Protein AF-A0A7M2YUM3-F1 (afdb_monomer)

pLDDT: mean 71.22, std 18.11, range [39.16, 93.44]

Radius of gyration: 15.23 Å; Cα contacts (8 Å, |Δi|>4): 79; chains: 1; bounding box: 42×23×48 Å

Solvent-accessible surface area (backbone atoms only — not comparable to full-atom values): 5029 Å² total; per-residue (Å²): 133,81,63,71,53,77,86,68,82,100,56,84,78,57,70,68,49,50,50,46,44,34,70,76,30,76,91,68,52,63,44,81,64,37,43,74,41,45,77,82,70,48,88,84,53,62,52,64,93,36,50,42,84,38,51,50,68,61,51,52,50,51,54,56,50,53,58,50,53,58,53,61,71,67,65,80,79,75,134

Sequence (79 aa):
MWPTALRHGGTFSIPRSHAVWNETHPNDVVQPGEHVHHENGIRDDDRAENLRRMDAAEHEGMHGRAARRSRDAAGRFAA

Structure (mmCIF, N/CA/C/O backbone):
data_AF-A0A7M2YUM3-F1
#
_entry.id   AF-A0A7M2YUM3-F1
#
loop_
_atom_site.group_PDB
_atom_site.id
_atom_site.type_symbol
_atom_site.label_atom_id
_atom_site.label_alt_id
_atom_site.label_comp_id
_atom_site.label_asym_id
_atom_site.label_entity_id
_atom_site.label_seq_id
_atom_site.pdbx_PDB_ins_code
_atom_site.Cartn_x
_atom_site.Cartn_y
_atom_site.Cartn_z
_atom_site.occupancy
_atom_site.B_iso_or_equiv
_atom_site.auth_seq_id
_atom_site.auth_comp_id
_atom_site.auth_asym_id
_atom_site.auth_atom_id
_atom_site.pdbx_PDB_model_num
ATOM 1 N N . MET A 1 1 ? -16.732 0.664 8.774 1.00 44.38 1 MET A N 1
ATOM 2 C CA . MET A 1 1 ? -16.355 0.487 7.355 1.00 44.38 1 MET A CA 1
ATOM 3 C C . MET A 1 1 ? -14.952 1.056 7.223 1.00 44.38 1 MET A C 1
ATOM 5 O O . MET A 1 1 ? -14.790 2.246 7.452 1.00 44.38 1 MET A O 1
ATOM 9 N N . TRP A 1 2 ? -13.939 0.208 7.041 1.00 50.38 2 TRP A N 1
ATOM 10 C CA . TRP A 1 2 ? -12.533 0.633 7.003 1.00 50.38 2 TRP A CA 1
ATOM 11 C C . TRP A 1 2 ? -12.295 1.425 5.710 1.00 50.38 2 TRP A C 1
ATOM 13 O O . TRP A 1 2 ? -12.790 0.978 4.670 1.00 50.38 2 TRP A O 1
ATOM 23 N N . PRO A 1 3 ? -11.630 2.596 5.746 1.00 49.41 3 PRO A N 1
ATOM 24 C CA . PRO A 1 3 ? -11.515 3.464 4.582 1.00 49.41 3 PRO A CA 1
ATOM 25 C C . PRO A 1 3 ? -10.725 2.728 3.502 1.00 49.41 3 PRO A C 1
ATOM 27 O O . PRO A 1 3 ? -9.512 2.572 3.568 1.00 49.41 3 PRO A O 1
ATOM 30 N N . THR A 1 4 ? -11.436 2.197 2.513 1.00 57.38 4 THR A N 1
ATOM 31 C CA . THR A 1 4 ? -10.832 1.522 1.371 1.00 57.38 4 THR A CA 1
ATOM 32 C C . THR A 1 4 ? -10.216 2.634 0.542 1.00 57.38 4 THR A C 1
ATOM 34 O O . THR A 1 4 ? -10.954 3.422 -0.043 1.00 57.38 4 THR A O 1
ATOM 37 N N . ALA A 1 5 ? -8.890 2.781 0.605 1.00 52.31 5 ALA A N 1
ATOM 38 C CA . ALA A 1 5 ? -8.155 3.848 -0.064 1.00 52.31 5 ALA A CA 1
ATOM 39 C C . ALA A 1 5 ? -8.673 4.035 -1.497 1.00 52.31 5 ALA A C 1
ATOM 41 O O . ALA A 1 5 ? -8.540 3.155 -2.353 1.00 52.31 5 ALA A O 1
ATOM 42 N N . LEU A 1 6 ? -9.328 5.170 -1.738 1.00 51.53 6 LEU A N 1
ATOM 43 C CA . LEU A 1 6 ? -9.943 5.466 -3.018 1.00 51.53 6 LEU A CA 1
ATOM 44 C C . LEU A 1 6 ? -9.246 6.644 -3.693 1.00 51.53 6 LEU A C 1
ATOM 46 O O . LEU A 1 6 ? -9.271 7.779 -3.231 1.00 51.53 6 LEU A O 1
ATOM 50 N N . ARG A 1 7 ? -8.722 6.267 -4.862 1.00 45.53 7 ARG A N 1
ATOM 51 C CA . ARG A 1 7 ? -8.431 6.993 -6.099 1.00 45.53 7 ARG A CA 1
ATOM 52 C C . ARG A 1 7 ? -7.313 8.042 -6.087 1.00 45.53 7 ARG A C 1
ATOM 54 O O . ARG A 1 7 ? -7.532 9.210 -5.780 1.00 45.53 7 ARG A O 1
ATOM 61 N N . HIS A 1 8 ? -6.194 7.663 -6.714 1.00 44.22 8 HIS A N 1
ATOM 62 C CA . HIS A 1 8 ? -5.459 8.590 -7.572 1.00 44.22 8 HIS A CA 1
ATOM 63 C C . HIS A 1 8 ? -4.896 7.935 -8.844 1.00 44.22 8 HIS A C 1
ATOM 65 O O . HIS A 1 8 ? -4.387 6.821 -8.812 1.00 44.22 8 HIS A O 1
ATOM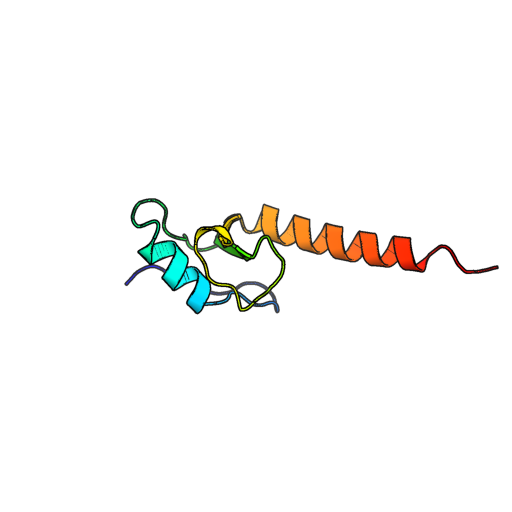 71 N N . GLY A 1 9 ? -5.020 8.664 -9.960 1.00 39.16 9 GLY A N 1
ATOM 72 C CA . GLY A 1 9 ? -4.084 8.634 -11.090 1.00 39.16 9 GLY A CA 1
ATOM 73 C C . GLY A 1 9 ? -3.919 7.332 -11.875 1.00 39.16 9 GLY A C 1
ATOM 74 O O . GLY A 1 9 ? -2.849 6.742 -11.845 1.00 39.16 9 GLY A O 1
ATOM 75 N N . GLY A 1 10 ? -4.937 6.912 -12.637 1.00 44.47 10 GLY A N 1
ATOM 76 C CA . GLY A 1 10 ? 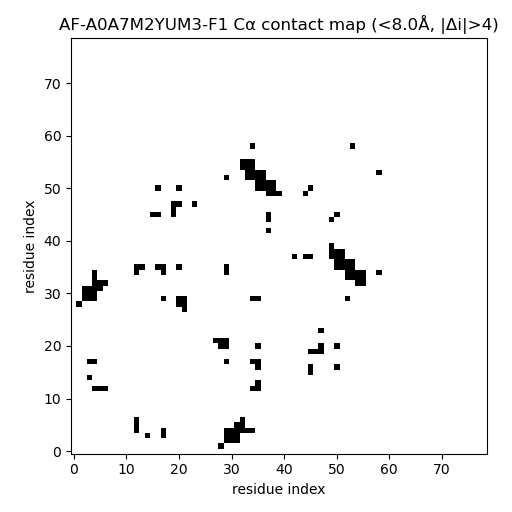-4.786 6.013 -13.800 1.00 44.47 10 GLY A CA 1
ATOM 77 C C . GLY A 1 10 ? -4.226 4.596 -13.576 1.00 44.47 10 GLY A C 1
ATOM 78 O O . GLY A 1 10 ? -4.249 3.804 -14.514 1.00 44.47 10 GLY A O 1
ATOM 79 N N . THR A 1 11 ? -3.766 4.249 -12.372 1.00 51.81 11 THR A N 1
ATOM 80 C CA . THR A 1 11 ? -3.038 3.005 -12.093 1.00 51.81 11 THR A CA 1
ATOM 81 C C . THR A 1 11 ? -3.467 2.414 -10.749 1.00 51.81 11 THR A C 1
ATOM 83 O O . THR A 1 11 ? -3.828 3.124 -9.815 1.00 51.81 11 THR A O 1
ATOM 86 N N . PHE A 1 12 ? -3.521 1.085 -10.715 1.00 53.66 12 PHE A N 1
ATOM 87 C CA . PHE A 1 12 ? -4.364 0.261 -9.850 1.00 53.66 12 PHE A CA 1
ATOM 88 C C . PHE A 1 12 ? -4.034 0.360 -8.351 1.00 53.66 12 PHE A C 1
ATOM 90 O O . PHE A 1 12 ? -3.030 -0.195 -7.914 1.00 53.66 12 PHE A O 1
ATOM 97 N N . SER A 1 13 ? -4.933 0.935 -7.541 1.00 64.75 13 SER A N 1
ATOM 98 C CA . SER A 1 13 ? -5.112 0.392 -6.188 1.00 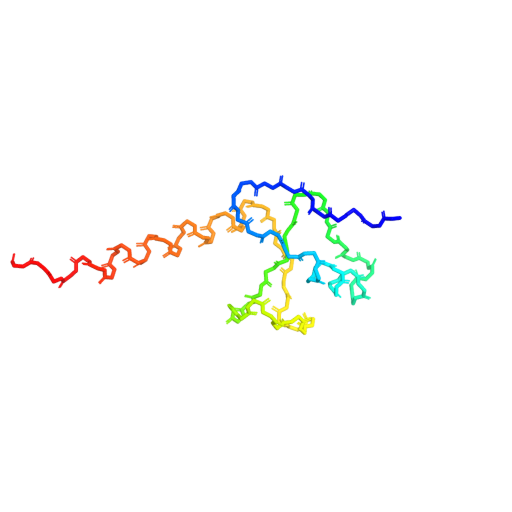64.75 13 SER A CA 1
ATOM 99 C C . SER A 1 13 ? -5.819 -0.957 -6.322 1.00 64.75 13 SER A C 1
ATOM 101 O O . SER A 1 13 ? -6.693 -1.120 -7.181 1.00 64.75 13 SER A O 1
ATOM 103 N N . ILE A 1 14 ? -5.402 -1.948 -5.534 1.00 73.38 14 ILE A N 1
ATOM 104 C CA . ILE A 1 14 ? -5.971 -3.297 -5.573 1.00 73.38 14 ILE A CA 1
ATOM 105 C C . ILE A 1 14 ? -6.777 -3.504 -4.281 1.00 73.38 14 ILE A C 1
ATOM 107 O O . ILE A 1 14 ? -6.189 -3.748 -3.228 1.00 73.38 14 ILE A O 1
ATOM 111 N N . PRO A 1 15 ? -8.122 -3.427 -4.325 1.00 81.38 15 PRO A N 1
ATOM 112 C CA . PRO A 1 15 ? -8.950 -3.505 -3.120 1.00 81.38 15 PRO A CA 1
ATOM 113 C C . PRO A 1 15 ? -8.763 -4.795 -2.309 1.00 81.38 15 PRO A C 1
ATOM 115 O O . PRO A 1 15 ? -8.828 -4.746 -1.082 1.00 81.38 15 PRO A O 1
ATOM 118 N N . ARG A 1 16 ? -8.489 -5.933 -2.970 1.00 87.56 16 ARG A N 1
ATOM 119 C CA . ARG A 1 16 ? -8.225 -7.215 -2.285 1.00 87.56 16 ARG A CA 1
ATOM 120 C C . ARG A 1 16 ? -7.005 -7.141 -1.367 1.00 87.56 16 ARG A C 1
ATOM 122 O O . ARG A 1 16 ? -7.101 -7.521 -0.207 1.00 87.56 16 ARG A O 1
ATOM 129 N N . SER A 1 17 ? -5.910 -6.545 -1.828 1.00 89.00 17 SER A N 1
ATOM 130 C CA . SER A 1 17 ? -4.676 -6.418 -1.047 1.00 89.00 17 SER A CA 1
ATOM 131 C C . SER A 1 17 ? -4.858 -5.490 0.156 1.00 89.00 17 SER A C 1
ATOM 133 O O . SER A 1 17 ? -4.316 -5.747 1.224 1.00 89.00 17 SER A O 1
ATOM 135 N N . HIS A 1 18 ? -5.692 -4.452 0.025 1.00 88.25 18 HIS A N 1
ATOM 136 C CA . HIS A 1 18 ? -6.060 -3.588 1.152 1.00 88.25 18 HIS A CA 1
ATOM 137 C C . HIS A 1 18 ? -6.882 -4.340 2.206 1.00 88.25 18 HIS A C 1
ATOM 139 O O . HIS A 1 18 ? -6.694 -4.114 3.399 1.00 88.25 18 HIS A O 1
ATOM 145 N N . ALA A 1 19 ? -7.782 -5.233 1.782 1.00 88.12 19 ALA A N 1
ATOM 146 C CA . ALA A 1 19 ? -8.543 -6.067 2.705 1.00 88.12 19 ALA A CA 1
ATOM 147 C C . ALA A 1 19 ? -7.618 -7.010 3.487 1.00 88.12 19 ALA A C 1
ATOM 149 O O . ALA A 1 19 ? -7.677 -7.021 4.714 1.00 88.12 19 ALA A O 1
ATOM 150 N N . VAL A 1 20 ? -6.713 -7.713 2.793 1.00 92.00 20 VAL A N 1
ATOM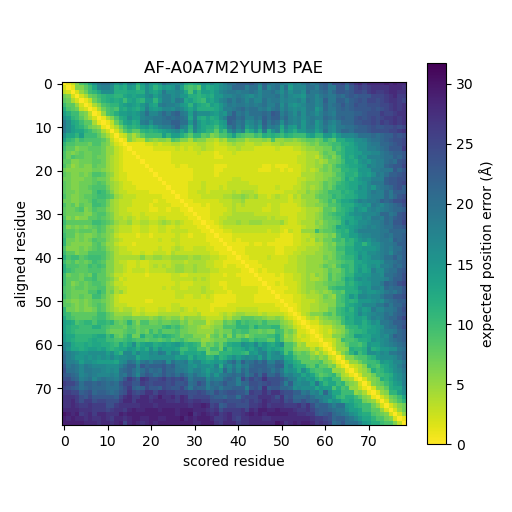 151 C CA . VAL A 1 20 ? -5.760 -8.628 3.442 1.00 92.00 20 VAL A CA 1
ATOM 152 C C . VAL A 1 20 ? -4.818 -7.886 4.391 1.00 92.00 20 VAL A C 1
ATOM 154 O O . VAL A 1 20 ? -4.594 -8.342 5.514 1.00 92.00 20 VAL A O 1
ATOM 157 N N . TRP A 1 21 ? -4.312 -6.715 3.995 1.00 91.75 21 TRP A N 1
ATOM 158 C CA . TRP A 1 21 ? -3.501 -5.882 4.884 1.00 91.75 21 TRP A CA 1
ATOM 159 C C . TRP A 1 21 ? -4.272 -5.494 6.150 1.00 91.75 21 TRP A C 1
ATOM 161 O O . TRP A 1 21 ? -3.800 -5.744 7.253 1.00 91.75 21 TRP A O 1
ATOM 171 N N . ASN A 1 22 ? -5.478 -4.938 6.009 1.00 90.88 22 ASN A N 1
ATOM 172 C CA . ASN A 1 22 ? -6.266 -4.468 7.150 1.00 90.88 22 ASN A CA 1
ATOM 173 C C . ASN A 1 22 ? -6.697 -5.602 8.095 1.00 90.88 22 ASN A C 1
ATOM 175 O O . ASN A 1 22 ? -6.812 -5.376 9.297 1.00 90.88 22 ASN A O 1
ATOM 179 N N . GLU A 1 23 ? -6.936 -6.805 7.569 1.00 91.56 23 GLU A N 1
ATOM 180 C CA . GLU A 1 23 ? -7.252 -7.988 8.377 1.00 91.56 23 GLU A CA 1
ATOM 181 C C . GLU A 1 23 ? -6.044 -8.456 9.198 1.00 91.56 23 GLU A C 1
ATOM 183 O O . GLU A 1 23 ? -6.177 -8.791 10.374 1.00 91.56 23 GLU A O 1
ATOM 188 N N . THR A 1 24 ? -4.854 -8.436 8.596 1.00 93.44 24 THR A N 1
ATOM 189 C CA . THR A 1 24 ? -3.613 -8.904 9.234 1.00 93.44 24 THR A CA 1
ATOM 190 C C . THR A 1 24 ? -2.931 -7.845 10.105 1.00 93.44 24 THR A C 1
ATOM 192 O O . THR A 1 24 ? -2.187 -8.195 11.019 1.00 93.44 24 THR A O 1
ATOM 195 N N . HIS A 1 25 ? -3.234 -6.563 9.884 1.00 90.62 25 HIS A N 1
ATOM 196 C CA . HIS A 1 25 ? -2.664 -5.414 10.591 1.00 90.62 25 HIS A CA 1
ATOM 197 C C . HIS A 1 25 ? -3.767 -4.493 11.145 1.00 90.62 25 HIS A C 1
ATOM 199 O O . HIS A 1 25 ? -3.858 -3.326 10.760 1.00 90.62 25 HIS A O 1
ATOM 205 N N . PRO A 1 26 ? -4.604 -4.961 12.092 1.00 88.12 26 PRO A N 1
ATOM 206 C CA . PRO A 1 26 ? -5.765 -4.204 12.575 1.00 88.12 26 PRO A CA 1
ATOM 207 C C . PRO A 1 26 ? -5.406 -2.890 13.291 1.00 88.12 26 PRO A C 1
ATOM 209 O O . PRO A 1 26 ? -6.254 -2.009 13.420 1.00 88.12 26 PRO A O 1
ATOM 212 N N . ASN A 1 27 ? -4.155 -2.749 13.742 1.00 89.06 27 ASN A N 1
ATOM 213 C CA . ASN A 1 27 ? -3.634 -1.539 14.384 1.00 89.06 27 ASN A CA 1
ATOM 214 C C . ASN A 1 27 ? -2.873 -0.608 13.418 1.00 89.06 27 ASN A C 1
ATOM 216 O O . ASN A 1 27 ? -2.497 0.486 13.826 1.00 89.06 27 ASN A O 1
ATOM 220 N N . ASP A 1 28 ? -2.634 -1.028 12.171 1.00 88.00 28 ASP A N 1
ATOM 221 C CA . ASP A 1 28 ? -1.905 -0.258 11.149 1.00 88.00 28 ASP A CA 1
ATOM 222 C C . ASP A 1 28 ? -2.640 -0.313 9.806 1.00 88.00 28 ASP A C 1
ATOM 224 O O . ASP A 1 28 ? -2.115 -0.739 8.780 1.00 88.00 28 ASP A O 1
ATOM 228 N N . VAL A 1 29 ? -3.917 0.055 9.820 1.00 88.94 29 VAL A N 1
ATOM 229 C CA . VAL A 1 29 ? -4.759 -0.027 8.625 1.00 88.94 29 VAL A CA 1
ATOM 230 C C . VAL A 1 29 ? -4.457 1.067 7.619 1.00 88.94 29 VAL A C 1
ATOM 232 O O . VAL A 1 29 ? -4.094 2.187 7.981 1.00 88.94 29 VAL A O 1
ATOM 235 N N . VAL A 1 30 ? -4.673 0.740 6.346 1.00 85.50 30 VAL A N 1
ATOM 236 C CA . VAL A 1 30 ? -4.420 1.651 5.230 1.00 85.50 30 VAL A CA 1
ATOM 237 C C . VAL A 1 30 ? -5.301 2.893 5.357 1.00 85.50 30 VAL A C 1
ATOM 239 O O . VAL A 1 30 ? -6.531 2.790 5.396 1.00 85.50 30 VAL A O 1
ATOM 242 N N . GLN A 1 31 ? -4.673 4.066 5.398 1.00 84.56 31 GLN A N 1
ATOM 243 C CA . GLN A 1 31 ? -5.355 5.355 5.458 1.00 84.56 31 GLN A CA 1
ATOM 244 C C . GLN A 1 31 ? -5.654 5.907 4.054 1.00 84.56 31 GLN A C 1
ATOM 246 O O . 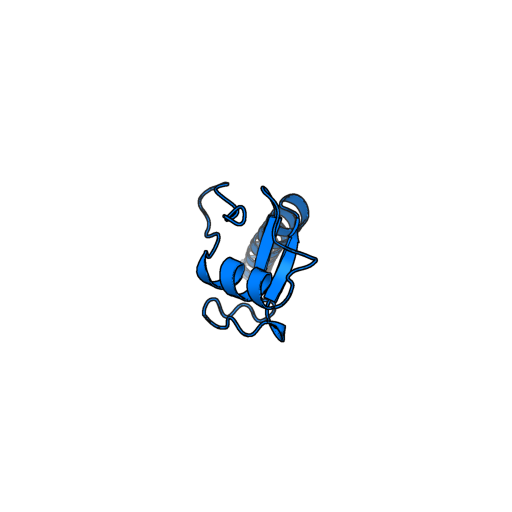GLN A 1 31 ? -5.078 5.467 3.053 1.00 84.56 31 GLN A O 1
ATOM 251 N N . PRO A 1 32 ? -6.561 6.892 3.929 1.00 78.00 32 PRO A N 1
ATOM 252 C CA . PRO A 1 32 ? -6.752 7.610 2.674 1.00 78.00 32 PRO A CA 1
ATOM 253 C C . PRO A 1 32 ? -5.436 8.203 2.146 1.00 78.00 32 PRO A C 1
ATOM 255 O O . PRO A 1 32 ? -4.756 8.936 2.855 1.00 78.00 32 PRO A O 1
ATOM 258 N N . GLY A 1 33 ? -5.101 7.905 0.887 1.00 74.38 33 GLY A N 1
ATOM 259 C CA . GLY A 1 33 ? -3.845 8.339 0.261 1.00 74.38 33 GLY A CA 1
ATOM 260 C C . GLY A 1 33 ? -2.660 7.393 0.479 1.00 74.38 33 GLY A C 1
ATOM 261 O O . GLY A 1 33 ? -1.582 7.653 -0.041 1.00 74.38 33 GLY A O 1
ATOM 262 N N . GLU A 1 34 ? -2.845 6.289 1.199 1.00 79.12 34 GLU A N 1
ATOM 263 C CA . GLU A 1 34 ? -1.834 5.243 1.341 1.00 79.12 34 GLU A CA 1
ATOM 264 C C . GLU A 1 34 ? -2.124 4.058 0.418 1.00 79.12 34 GLU A C 1
ATOM 266 O O . GLU A 1 34 ? -3.262 3.808 0.001 1.00 79.12 34 GLU A O 1
ATOM 271 N N . HIS A 1 35 ? -1.068 3.318 0.097 1.00 82.31 35 HIS A N 1
ATOM 272 C CA . HIS A 1 35 ? -1.086 2.235 -0.875 1.00 82.31 35 HIS A CA 1
ATOM 273 C C . HIS A 1 35 ? -0.532 0.950 -0.279 1.00 82.31 35 HIS A C 1
ATOM 275 O O . HIS A 1 35 ? 0.369 0.981 0.555 1.00 82.31 35 HIS A O 1
ATOM 281 N N . VAL A 1 36 ? -1.044 -0.182 -0.757 1.00 86.38 36 VAL A N 1
ATOM 282 C CA . VAL A 1 36 ? -0.433 -1.492 -0.528 1.00 86.38 36 VAL A CA 1
ATOM 283 C C . VAL A 1 36 ? 0.339 -1.893 -1.780 1.00 86.38 36 VAL A C 1
ATOM 285 O O . VAL A 1 36 ? -0.219 -1.918 -2.877 1.00 86.38 36 VAL A O 1
ATOM 288 N N . HIS A 1 37 ? 1.620 -2.194 -1.605 1.00 86.81 37 HIS A N 1
ATOM 289 C CA . HIS A 1 37 ? 2.551 -2.602 -2.645 1.00 86.81 37 HIS A CA 1
ATOM 290 C C . HIS A 1 37 ? 2.892 -4.088 -2.514 1.00 86.81 37 HIS A C 1
ATOM 292 O O . HIS A 1 37 ? 3.113 -4.574 -1.407 1.00 86.81 37 HIS A O 1
ATOM 298 N N . HIS A 1 38 ? 2.969 -4.789 -3.646 1.00 90.44 38 HIS A N 1
ATOM 299 C CA . HIS A 1 38 ? 3.483 -6.158 -3.733 1.00 90.44 38 HIS A CA 1
ATOM 300 C C . HIS A 1 38 ? 4.998 -6.123 -3.922 1.00 90.44 38 HIS A C 1
ATOM 302 O O . HIS A 1 38 ? 5.468 -5.782 -5.010 1.00 90.44 38 HIS A O 1
ATOM 308 N N . GLU A 1 39 ? 5.767 -6.492 -2.898 1.00 88.94 39 GLU A N 1
ATOM 309 C CA . GLU A 1 39 ? 7.234 -6.372 -2.930 1.00 88.94 39 GLU A CA 1
ATOM 310 C C . GLU A 1 39 ? 7.887 -7.267 -3.993 1.00 88.94 39 GLU A C 1
ATOM 312 O O . GLU A 1 39 ? 8.887 -6.889 -4.607 1.00 88.94 39 GLU A O 1
ATOM 317 N N . ASN A 1 40 ? 7.302 -8.435 -4.274 1.00 88.44 40 ASN A N 1
ATOM 318 C CA . ASN A 1 40 ? 7.780 -9.336 -5.323 1.00 88.44 40 ASN A CA 1
ATOM 319 C C . ASN A 1 40 ? 7.331 -8.955 -6.748 1.00 88.44 40 ASN A C 1
ATOM 321 O O . ASN A 1 40 ? 7.688 -9.644 -7.705 1.00 88.44 40 ASN A O 1
ATOM 325 N N . GLY A 1 41 ? 6.522 -7.901 -6.908 1.00 84.19 41 GLY A N 1
ATOM 326 C CA . GLY A 1 41 ? 5.960 -7.477 -8.193 1.00 84.19 41 GLY A CA 1
ATOM 327 C C . GLY A 1 41 ? 4.884 -8.406 -8.781 1.00 84.19 41 GLY A C 1
ATOM 328 O O . GLY A 1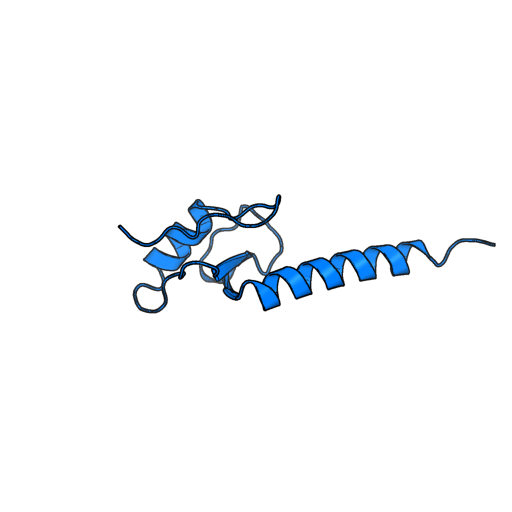 41 ? 4.369 -8.132 -9.868 1.00 84.19 41 GLY A O 1
ATOM 329 N N . ILE A 1 42 ? 4.512 -9.484 -8.086 1.00 85.38 42 ILE A N 1
ATOM 330 C CA . ILE A 1 42 ? 3.439 -10.402 -8.479 1.00 85.38 42 ILE A CA 1
ATOM 331 C C . ILE A 1 42 ? 2.126 -9.847 -7.940 1.00 85.38 42 ILE A C 1
ATOM 333 O O . ILE A 1 42 ? 1.811 -9.957 -6.760 1.00 85.38 42 ILE A O 1
ATOM 337 N N . ARG A 1 43 ? 1.331 -9.267 -8.841 1.00 84.56 43 ARG A N 1
ATOM 338 C CA . ARG A 1 43 ? 0.103 -8.542 -8.485 1.00 84.56 43 ARG A CA 1
ATOM 339 C C . ARG A 1 43 ? -0.905 -9.392 -7.719 1.00 84.56 43 ARG A C 1
ATOM 341 O O . ARG A 1 43 ? -1.671 -8.835 -6.943 1.00 84.56 43 ARG A O 1
ATOM 348 N N . ASP A 1 44 ? -0.958 -10.696 -7.969 1.00 86.50 44 ASP A N 1
ATOM 349 C CA . ASP A 1 44 ? -1.959 -11.610 -7.400 1.00 86.50 44 ASP A CA 1
ATOM 350 C C . ASP A 1 44 ? -1.502 -12.313 -6.112 1.00 86.50 44 ASP A C 1
ATOM 352 O O . ASP A 1 44 ? -2.263 -13.081 -5.532 1.00 86.50 44 ASP A O 1
ATOM 356 N N . ASP A 1 45 ? -0.286 -12.038 -5.635 1.00 89.94 45 ASP A N 1
ATOM 357 C CA . ASP A 1 45 ? 0.250 -12.641 -4.416 1.00 89.94 45 ASP A CA 1
ATOM 358 C C . ASP A 1 45 ? -0.073 -11.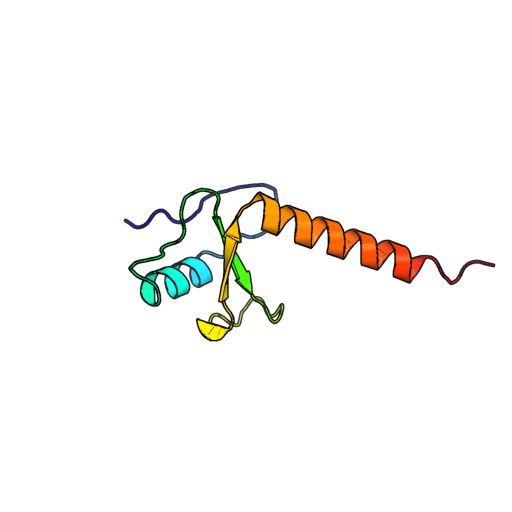796 -3.175 1.00 89.94 45 ASP A C 1
ATOM 360 O O . ASP A 1 45 ? 0.736 -10.991 -2.720 1.00 89.94 45 ASP A O 1
ATOM 364 N N . ASP A 1 46 ? -1.273 -11.981 -2.625 1.00 90.94 46 ASP A N 1
ATOM 365 C CA . ASP A 1 46 ? -1.767 -11.231 -1.461 1.00 90.94 46 ASP A CA 1
ATOM 366 C C . ASP A 1 46 ? -1.307 -11.771 -0.100 1.00 90.94 46 ASP A C 1
ATOM 368 O O . ASP A 1 46 ? -1.874 -11.396 0.925 1.00 90.94 46 ASP A O 1
ATOM 372 N N . ARG A 1 47 ? -0.302 -12.649 -0.030 1.00 92.88 47 ARG A N 1
ATOM 373 C CA . ARG A 1 47 ? 0.230 -13.065 1.278 1.00 92.88 47 ARG A CA 1
ATOM 374 C C . ARG A 1 47 ? 0.716 -11.833 2.039 1.00 92.88 47 ARG A C 1
ATOM 376 O O . ARG A 1 47 ? 1.466 -11.040 1.485 1.00 92.88 47 ARG A O 1
ATOM 383 N N . ALA A 1 48 ? 0.326 -11.684 3.306 1.00 91.06 48 ALA A N 1
ATOM 384 C CA . ALA A 1 48 ? 0.627 -10.481 4.093 1.00 91.06 48 ALA A CA 1
ATOM 385 C C . ALA A 1 48 ? 2.130 -10.158 4.168 1.00 91.06 48 ALA A C 1
ATOM 387 O O . ALA A 1 48 ? 2.506 -8.995 4.151 1.00 91.06 48 ALA A O 1
ATOM 388 N N . GLU A 1 49 ? 2.980 -11.186 4.165 1.00 92.56 49 GLU A N 1
ATOM 389 C CA . GLU A 1 49 ? 4.446 -11.084 4.097 1.00 92.56 49 GLU A CA 1
ATOM 390 C C . GLU A 1 49 ? 4.991 -10.478 2.789 1.00 92.56 49 GLU A C 1
ATOM 392 O O . GLU A 1 49 ? 6.130 -10.028 2.761 1.00 92.56 49 GLU A O 1
ATOM 397 N N . ASN A 1 50 ? 4.202 -10.468 1.711 1.00 91.94 50 ASN A N 1
ATOM 398 C CA . ASN A 1 50 ? 4.541 -9.875 0.413 1.00 91.94 50 ASN A CA 1
ATOM 399 C C . ASN A 1 50 ? 3.922 -8.478 0.218 1.00 91.94 50 ASN A C 1
ATOM 401 O O . ASN A 1 50 ? 4.141 -7.825 -0.806 1.00 91.94 50 ASN A O 1
ATOM 405 N N . LEU A 1 51 ? 3.109 -8.033 1.174 1.00 91.25 51 LEU A N 1
ATOM 406 C CA . LEU A 1 51 ? 2.441 -6.746 1.130 1.00 91.25 51 LEU A CA 1
ATOM 407 C C . LEU A 1 51 ? 3.224 -5.735 1.962 1.00 91.25 51 LEU A C 1
ATOM 409 O O . LEU A 1 51 ? 3.697 -6.037 3.054 1.00 91.25 51 LEU A O 1
ATOM 413 N N . ARG A 1 52 ? 3.304 -4.503 1.469 1.00 90.06 52 ARG A N 1
ATOM 414 C CA . ARG A 1 52 ? 3.875 -3.377 2.206 1.00 90.06 52 ARG A CA 1
ATOM 415 C C . ARG A 1 52 ? 3.013 -2.135 2.053 1.00 90.06 52 ARG A C 1
ATOM 417 O O . ARG A 1 52 ? 2.681 -1.745 0.936 1.00 90.06 52 ARG A O 1
ATOM 424 N N . ARG A 1 53 ? 2.698 -1.475 3.169 1.00 88.56 53 ARG A N 1
ATOM 425 C CA . ARG A 1 53 ? 2.072 -0.148 3.166 1.00 88.56 53 ARG A CA 1
ATOM 426 C C . ARG A 1 53 ? 3.095 0.923 2.779 1.00 88.56 53 ARG A C 1
ATOM 428 O O . ARG A 1 53 ? 4.216 0.928 3.284 1.00 88.56 53 ARG A O 1
ATOM 435 N N . MET A 1 54 ? 2.710 1.818 1.878 1.00 82.81 54 MET A N 1
ATOM 436 C CA . MET A 1 54 ? 3.527 2.934 1.396 1.00 82.81 54 MET A CA 1
ATOM 437 C C . MET A 1 54 ? 2.696 4.215 1.330 1.00 82.81 54 MET A C 1
ATOM 439 O O . MET A 1 54 ? 1.495 4.169 1.044 1.00 82.81 54 MET A O 1
ATOM 443 N N . ASP A 1 55 ? 3.343 5.360 1.546 1.00 77.88 55 ASP A N 1
ATOM 444 C CA . ASP A 1 55 ? 2.723 6.657 1.276 1.00 77.88 55 ASP A CA 1
ATOM 445 C C . ASP A 1 55 ? 2.618 6.911 -0.248 1.00 77.88 55 ASP A C 1
ATOM 447 O O . ASP A 1 55 ? 3.354 6.323 -1.050 1.00 77.88 55 ASP A O 1
ATOM 451 N N . ALA A 1 56 ? 1.685 7.772 -0.670 1.00 68.56 56 ALA A N 1
ATOM 452 C CA . ALA A 1 56 ? 1.487 8.097 -2.086 1.00 68.56 56 ALA A CA 1
ATOM 453 C C . ALA A 1 56 ? 2.731 8.678 -2.783 1.00 68.56 56 ALA A C 1
ATOM 455 O O . ALA A 1 56 ? 2.988 8.344 -3.940 1.00 68.56 56 ALA A O 1
ATOM 456 N N . ALA A 1 57 ? 3.507 9.525 -2.106 1.00 68.38 57 ALA A N 1
ATOM 457 C CA . ALA A 1 57 ? 4.707 10.147 -2.659 1.00 68.38 57 ALA A CA 1
ATOM 458 C C . ALA A 1 57 ? 5.860 9.137 -2.826 1.00 68.38 57 ALA A C 1
ATOM 460 O O . ALA A 1 57 ? 6.572 9.169 -3.834 1.00 68.38 57 ALA A O 1
ATOM 461 N N . GLU A 1 58 ? 6.024 8.204 -1.885 1.00 68.25 58 GLU A N 1
ATOM 462 C CA . GLU A 1 58 ? 6.988 7.103 -1.947 1.00 68.25 58 GLU A CA 1
ATOM 463 C C . GLU A 1 58 ? 6.620 6.134 -3.082 1.00 68.25 58 GLU A C 1
ATOM 465 O O . GLU A 1 58 ? 7.482 5.733 -3.874 1.00 68.25 58 GLU A O 1
ATOM 470 N N . HIS A 1 59 ? 5.326 5.829 -3.225 1.00 65.75 59 HIS A N 1
ATOM 471 C CA . HIS A 1 59 ? 4.812 4.950 -4.272 1.00 65.75 59 HIS A CA 1
ATOM 472 C C . HIS A 1 59 ? 4.960 5.559 -5.682 1.00 65.75 59 HIS A C 1
ATOM 474 O O . HIS A 1 59 ? 5.478 4.905 -6.595 1.00 65.75 59 HIS A O 1
ATOM 480 N N . GLU A 1 60 ? 4.588 6.831 -5.872 1.00 64.25 60 GLU A N 1
ATOM 481 C CA . GLU A 1 60 ? 4.760 7.542 -7.149 1.00 64.25 60 GLU A CA 1
ATOM 482 C C . GLU A 1 60 ? 6.247 7.6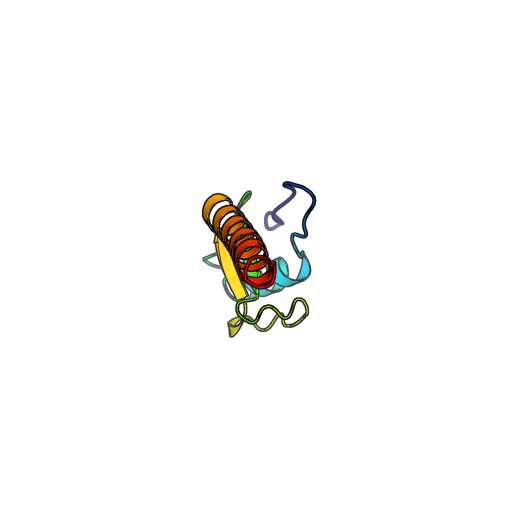80 -7.526 1.00 64.25 60 GLU A C 1
ATOM 484 O O . GLU A 1 60 ? 6.643 7.425 -8.672 1.00 64.25 60 GLU A O 1
ATOM 489 N N . GLY A 1 61 ? 7.104 7.992 -6.548 1.00 63.25 61 GLY A N 1
ATOM 490 C CA . GLY A 1 61 ? 8.550 8.078 -6.738 1.00 63.25 61 GLY A CA 1
ATOM 491 C C . GLY A 1 61 ? 9.186 6.761 -7.199 1.00 63.25 61 GLY A C 1
ATOM 492 O O . GLY A 1 61 ? 10.096 6.770 -8.041 1.00 63.25 61 GLY A O 1
ATOM 493 N N . MET A 1 62 ? 8.705 5.617 -6.701 1.00 62.16 62 MET A N 1
ATOM 494 C CA . MET A 1 62 ? 9.220 4.297 -7.077 1.00 62.16 62 MET A CA 1
ATOM 495 C C . MET A 1 62 ? 8.864 3.930 -8.526 1.00 62.16 62 MET A C 1
ATOM 497 O O . MET A 1 62 ? 9.745 3.501 -9.282 1.00 62.16 62 MET A O 1
ATOM 501 N N . HIS A 1 63 ? 7.628 4.187 -8.964 1.00 62.34 63 HIS A N 1
ATOM 502 C CA . HIS A 1 63 ? 7.226 3.970 -10.359 1.00 62.34 63 HIS A CA 1
ATOM 503 C C . HIS A 1 63 ? 7.914 4.943 -11.328 1.00 62.34 63 HIS A C 1
ATOM 505 O O . HIS A 1 63 ? 8.374 4.526 -12.398 1.00 62.34 63 HIS A O 1
ATOM 511 N N . GLY A 1 64 ? 8.102 6.206 -10.933 1.00 55.22 64 GLY A N 1
ATOM 512 C CA . GLY A 1 64 ? 8.877 7.174 -11.713 1.00 55.22 64 GLY A CA 1
ATOM 513 C C . GLY A 1 64 ? 10.339 6.748 -11.915 1.00 55.22 64 GLY A C 1
ATOM 514 O O . GLY A 1 64 ? 10.899 6.902 -13.004 1.00 55.22 64 GLY A O 1
ATOM 515 N N . ARG A 1 65 ? 10.968 6.150 -10.893 1.00 54.06 65 ARG A N 1
ATOM 516 C CA . ARG A 1 65 ? 12.335 5.602 -10.985 1.00 54.06 65 ARG A CA 1
ATOM 517 C C . ARG A 1 65 ? 12.413 4.316 -11.812 1.00 54.06 65 ARG A C 1
ATOM 519 O O . ARG A 1 65 ? 13.403 4.127 -12.520 1.00 54.06 65 ARG A O 1
ATOM 526 N N . ALA A 1 66 ? 11.406 3.444 -11.752 1.00 53.09 66 ALA A N 1
ATOM 527 C CA . ALA A 1 66 ? 11.346 2.239 -12.583 1.00 53.09 66 ALA A CA 1
ATOM 528 C C . ALA A 1 66 ? 11.227 2.583 -14.082 1.00 53.09 66 ALA A C 1
ATOM 530 O O . ALA A 1 66 ? 11.974 2.040 -14.894 1.00 53.09 66 ALA A O 1
ATOM 531 N N . ALA A 1 67 ? 10.391 3.568 -14.435 1.00 53.25 67 ALA A N 1
ATOM 532 C CA . ALA A 1 67 ? 10.248 4.053 -15.812 1.00 53.25 67 ALA A CA 1
ATOM 533 C C . ALA A 1 67 ? 11.532 4.711 -16.363 1.00 53.25 67 ALA A C 1
ATOM 535 O O . ALA A 1 67 ? 11.847 4.595 -17.551 1.00 53.25 67 ALA A O 1
ATOM 536 N N . ARG A 1 68 ? 12.310 5.386 -15.505 1.00 49.00 68 ARG A N 1
ATOM 537 C CA . ARG A 1 68 ? 13.614 5.956 -15.888 1.00 49.00 68 ARG A CA 1
ATOM 538 C C . ARG A 1 68 ? 14.651 4.870 -16.187 1.00 49.00 68 ARG A C 1
ATOM 540 O O . ARG A 1 68 ? 15.298 4.939 -17.226 1.00 49.00 68 ARG A O 1
ATOM 547 N N . ARG A 1 69 ? 14.723 3.811 -15.370 1.00 48.47 69 ARG A N 1
ATOM 548 C CA . ARG A 1 69 ? 15.634 2.674 -15.613 1.00 48.47 69 ARG A CA 1
ATOM 549 C C . ARG A 1 69 ? 15.348 1.934 -16.924 1.00 48.47 69 ARG A C 1
ATOM 551 O O . ARG A 1 69 ? 16.292 1.541 -17.601 1.00 48.47 69 ARG A O 1
ATOM 558 N N . SER A 1 70 ? 14.082 1.795 -17.330 1.00 50.50 70 SER A N 1
ATOM 559 C CA . SER A 1 70 ? 13.754 1.215 -18.645 1.00 50.50 70 SER A CA 1
ATOM 560 C C . SER A 1 70 ? 14.219 2.075 -19.825 1.00 50.50 70 SER A C 1
ATOM 562 O O . SER A 1 70 ? 14.517 1.538 -20.889 1.00 50.50 70 SER A O 1
ATOM 564 N N . ARG A 1 71 ? 14.314 3.399 -19.648 1.00 48.22 71 ARG A N 1
ATOM 565 C CA . ARG A 1 71 ? 14.772 4.317 -20.698 1.00 48.22 71 ARG A CA 1
ATOM 566 C C . ARG A 1 71 ? 16.295 4.263 -20.865 1.00 48.22 71 ARG A C 1
ATOM 568 O O . ARG A 1 71 ? 16.773 4.234 -21.993 1.00 48.22 71 ARG A O 1
ATOM 575 N N . ASP A 1 72 ? 17.032 4.142 -19.762 1.00 51.94 72 ASP A N 1
ATOM 576 C CA . ASP A 1 72 ? 18.495 4.012 -19.786 1.00 51.94 72 ASP A CA 1
ATOM 577 C C . ASP A 1 72 ? 18.948 2.631 -20.299 1.00 51.94 72 ASP A C 1
ATOM 579 O O . ASP A 1 72 ? 19.934 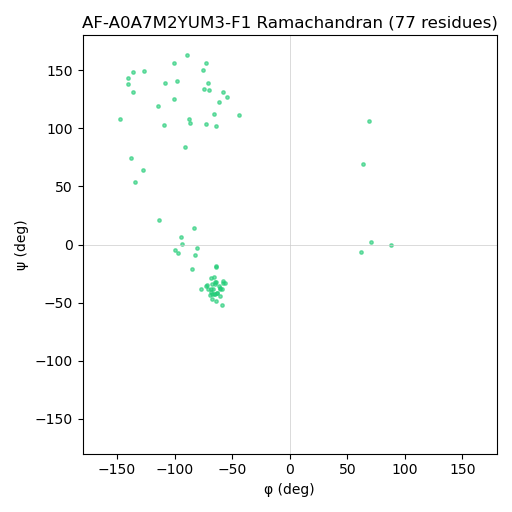2.532 -21.028 1.00 51.94 72 ASP A O 1
ATOM 583 N N . ALA A 1 73 ? 18.196 1.563 -20.000 1.00 51.53 73 ALA A N 1
ATOM 584 C CA . ALA A 1 73 ? 18.467 0.220 -20.527 1.00 51.53 73 ALA A CA 1
ATOM 585 C C . ALA A 1 73 ? 18.231 0.101 -22.047 1.00 51.53 73 ALA A C 1
ATOM 587 O O . ALA A 1 73 ? 18.909 -0.679 -22.713 1.00 51.53 73 ALA A O 1
ATOM 588 N N . ALA A 1 74 ? 17.313 0.893 -22.611 1.00 51.59 74 ALA A N 1
ATOM 589 C CA . ALA A 1 74 ? 17.074 0.958 -24.056 1.00 51.59 74 ALA A CA 1
ATOM 590 C C . ALA A 1 74 ? 18.063 1.880 -24.804 1.00 51.59 74 ALA A C 1
ATOM 592 O O . ALA A 1 74 ? 18.075 1.899 -26.031 1.00 51.59 74 ALA A O 1
ATOM 593 N N . GLY A 1 75 ? 18.894 2.644 -24.086 1.00 46.50 75 GLY A N 1
ATOM 594 C CA . GLY A 1 75 ? 19.743 3.699 -24.650 1.00 46.50 75 GLY A CA 1
ATOM 595 C C . GLY A 1 75 ? 21.176 3.300 -25.017 1.00 46.50 75 GLY A C 1
ATOM 596 O O . GLY A 1 75 ? 21.960 4.181 -25.355 1.00 46.50 75 GLY A O 1
ATOM 597 N N . ARG A 1 76 ? 21.564 2.017 -24.940 1.00 49.47 76 ARG A N 1
ATOM 598 C CA . ARG A 1 76 ? 22.964 1.590 -25.165 1.00 49.47 76 ARG A CA 1
ATOM 599 C C . ARG A 1 76 ? 23.213 0.728 -26.405 1.00 49.47 76 ARG A C 1
ATOM 601 O O . ARG A 1 76 ? 24.244 0.069 -26.484 1.00 49.47 76 ARG A O 1
ATOM 608 N N . PHE A 1 77 ? 22.309 0.783 -27.379 1.00 51.16 77 PHE A N 1
ATOM 609 C CA . PHE A 1 77 ? 22.522 0.231 -28.719 1.00 51.16 77 PHE A CA 1
ATOM 610 C C . PHE A 1 77 ? 21.990 1.193 -29.784 1.00 51.16 77 PHE A C 1
ATOM 612 O O . PHE A 1 77 ? 20.943 0.965 -30.381 1.00 51.16 77 PHE A O 1
ATOM 619 N N . ALA A 1 78 ? 22.710 2.283 -30.024 1.00 39.47 78 ALA A N 1
ATOM 620 C CA . ALA A 1 78 ? 22.592 3.032 -31.267 1.00 39.47 78 ALA A CA 1
ATOM 621 C C . ALA A 1 78 ? 23.961 3.638 -31.605 1.00 39.47 78 ALA A C 1
ATOM 623 O O . ALA A 1 78 ? 24.422 4.515 -30.881 1.00 39.47 78 ALA A O 1
ATOM 624 N N . ALA A 1 79 ? 24.556 3.043 -32.647 1.00 43.34 79 ALA A N 1
ATOM 625 C CA . ALA A 1 79 ? 25.632 3.467 -33.556 1.00 43.34 79 ALA A CA 1
ATOM 626 C C . ALA A 1 79 ? 26.681 4.483 -33.074 1.00 43.34 79 ALA A C 1
ATOM 628 O O . ALA A 1 79 ? 26.334 5.664 -32.864 1.00 43.34 79 ALA A O 1
#

Organism: NCBI:txid1002870

Foldseek 3Di:
DQPQQDDDDDDDQDSVLQVLLCVVCVPDHADHQKGWDQQVPPPPPSDNVRIDIDGNVRVVVVVVVVVVVVVVVVPPDDD

Mean predicted aligned error: 11.06 Å

Nearest PDB structures (foldseek):
  6ejt-assembly1_A  TM=4.808E-01  e=9.482E+00  Bacillus licheniformis

InterPro domains:
  IPR044925 His-Me finger superfamily [SSF54060] (8-59)

Secondary structure (DSSP, 8-state):
--------TTS---HHHHHHHHHH-TTSPPPTTEEEEETTS-TT---GGGEEEEEHHHHHHHHHHHHHHHHHHTSS---